Protein AF-S8DBS3-F1 (afdb_monomer_lite)

Organism: NCBI:txid192259

InterPro domains:
  IPR038951 Outer envelope pore protein 37-like [PTHR35484] (2-134)

Radius of gyration: 20.16 Å; chains: 1; bounding box: 53×39×55 Å

Foldseek 3Di:
DFPDKDDDPFWIKTWDFDDPVPDPDDRDGAKIKMWGADPVQRKIWIWIDHPNKIKIWIWHDDPFKIKIWIAMPPVRWTKMWIWGHPDPFWIWIKIATPVVRWMKIKIWGDDPDFKIKIWMATPVVRDIDIDMGGHDPDDPD

pLDDT: mean 86.7, std 14.52, range [45.06, 98.44]

Sequence (141 aa):
QPKATLQFPFGEVCLSGERDDETEEKQSIAAVSGIFTTPILNGVCSAQYSEGSLGLRYLFKDKELTFIPSMSLPSNALSFAFKRSFTPSDKLSYWYDVETERWTAVYKRKVGKDFKFKIGYDSDVRLSWASVWVSISDFRA

Secondary structure (DSSP, 8-state):
-EEEEEEETTEEEEEE----SS-TT-----EEEEEEEETGGGEEEEEEEETTEEEEEEEEE-SSEEEEEEEEETTTEEEEEEEEESSSSEEEEEEEETTT--EEEEEEEEETTTEEEEEEEETTTTEEEEEEEE-------

Structure (mmCIF, N/CA/C/O backbone):
data_AF-S8DBS3-F1
#
_entry.id   AF-S8DBS3-F1
#
loop_
_atom_site.group_PDB
_atom_site.id
_atom_site.type_symbol
_atom_site.label_atom_id
_atom_site.label_alt_id
_atom_site.label_comp_id
_atom_site.label_asym_id
_atom_site.label_entity_id
_atom_site.label_seq_id
_atom_site.pdbx_PDB_ins_code
_atom_site.Cartn_x
_atom_site.Cartn_y
_atom_site.Cartn_z
_atom_site.occupancy
_atom_site.B_iso_or_equiv
_atom_site.auth_seq_id
_atom_site.auth_comp_id
_atom_site.auth_asym_id
_atom_site.auth_atom_id
_atom_site.pdbx_PDB_model_num
ATOM 1 N N . GLN A 1 1 ? 8.349 8.717 22.591 1.00 49.94 1 GLN A N 1
ATOM 2 C CA . GLN A 1 1 ? 9.261 7.551 22.703 1.00 49.94 1 GLN A CA 1
ATOM 3 C C . GLN A 1 1 ? 8.459 6.352 23.208 1.00 49.94 1 GLN A C 1
ATOM 5 O O . GLN A 1 1 ? 7.497 6.593 23.935 1.00 49.94 1 GLN A O 1
ATOM 10 N N . PRO A 1 2 ? 8.778 5.103 22.810 1.00 61.66 2 PRO A N 1
ATOM 11 C CA . PRO A 1 2 ? 8.088 3.923 23.335 1.00 61.66 2 PRO A CA 1
ATOM 12 C C . PRO A 1 2 ? 8.291 3.838 24.854 1.00 61.66 2 PRO A C 1
ATOM 14 O O . PRO A 1 2 ? 9.414 3.980 25.334 1.00 61.66 2 PRO A O 1
ATOM 17 N N . LYS A 1 3 ? 7.195 3.664 25.601 1.00 76.12 3 LYS A N 1
ATOM 18 C CA . LYS A 1 3 ? 7.193 3.521 27.066 1.00 76.12 3 LYS A CA 1
ATOM 19 C C . LYS A 1 3 ? 7.579 2.096 27.478 1.00 76.12 3 LYS A C 1
ATOM 21 O O . LYS A 1 3 ? 8.258 1.926 28.481 1.00 76.12 3 LYS A O 1
ATOM 26 N N . ALA A 1 4 ? 7.179 1.086 26.702 1.00 86.06 4 ALA A N 1
ATOM 27 C CA . ALA A 1 4 ? 7.557 -0.309 26.922 1.00 86.06 4 ALA A CA 1
ATOM 28 C C . ALA A 1 4 ? 7.480 -1.114 25.617 1.00 86.06 4 ALA A C 1
ATOM 30 O O . ALA A 1 4 ? 6.615 -0.853 24.782 1.00 86.06 4 ALA A O 1
ATOM 31 N N . THR A 1 5 ? 8.343 -2.118 25.469 1.00 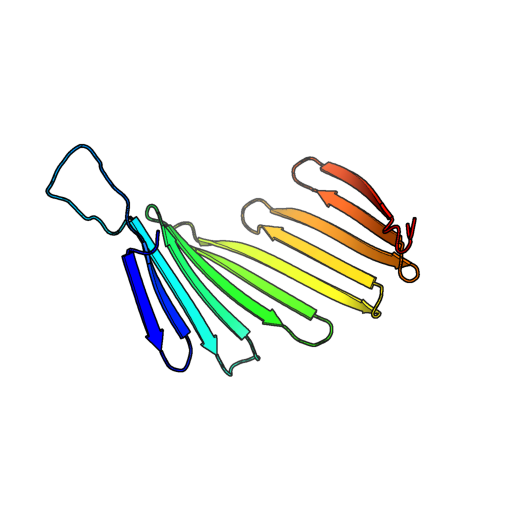87.06 5 THR A N 1
ATOM 32 C CA . THR A 1 5 ? 8.316 -3.066 24.347 1.00 87.06 5 THR A CA 1
ATOM 33 C C . THR A 1 5 ? 8.423 -4.485 24.892 1.00 87.06 5 THR A C 1
ATOM 35 O O . THR A 1 5 ? 9.345 -4.794 25.645 1.00 87.06 5 THR A O 1
ATOM 38 N N . LEU A 1 6 ? 7.479 -5.344 24.518 1.00 88.12 6 LEU A N 1
ATOM 39 C CA . LEU A 1 6 ? 7.450 -6.764 24.853 1.00 88.12 6 LEU A CA 1
ATOM 40 C C . LEU A 1 6 ? 7.735 -7.567 23.589 1.00 88.12 6 LEU A C 1
ATOM 42 O O . LEU A 1 6 ? 7.009 -7.447 22.603 1.00 88.12 6 LEU A O 1
ATOM 46 N N . GLN A 1 7 ? 8.785 -8.383 23.617 1.00 89.75 7 GLN A N 1
ATOM 47 C CA . GLN A 1 7 ? 9.152 -9.246 22.499 1.00 89.75 7 GLN A CA 1
ATOM 48 C C . GLN A 1 7 ? 8.714 -10.685 22.755 1.00 89.75 7 GLN A C 1
ATOM 50 O O . GLN A 1 7 ? 8.868 -11.223 23.850 1.00 89.75 7 GLN A O 1
ATOM 55 N N . PHE A 1 8 ? 8.187 -11.310 21.713 1.00 86.38 8 PHE A N 1
ATOM 56 C CA . PHE A 1 8 ? 7.720 -12.685 21.672 1.00 86.38 8 PHE A CA 1
ATOM 57 C C . PHE A 1 8 ? 8.430 -13.418 20.523 1.00 86.38 8 PHE A C 1
ATOM 59 O O . PHE A 1 8 ? 8.865 -12.780 19.563 1.00 86.38 8 PHE A O 1
ATOM 66 N N . PRO A 1 9 ? 8.507 -14.761 20.543 1.00 86.25 9 PRO A N 1
ATOM 67 C CA . PRO A 1 9 ? 9.172 -15.526 19.482 1.00 86.25 9 PRO A CA 1
ATOM 68 C C . PRO A 1 9 ? 8.666 -15.234 18.059 1.00 86.25 9 PRO A C 1
ATOM 70 O O . PRO A 1 9 ? 9.409 -15.394 17.094 1.00 86.25 9 PRO A O 1
ATOM 73 N N . PHE A 1 10 ? 7.411 -14.795 17.932 1.00 84.12 10 PHE A N 1
ATOM 74 C CA . PHE A 1 10 ? 6.742 -14.533 16.656 1.00 84.12 10 PHE A CA 1
ATOM 75 C C . PHE A 1 10 ? 6.244 -13.089 16.525 1.00 84.12 10 PHE A C 1
ATOM 77 O O . PHE A 1 10 ? 5.370 -12.813 15.710 1.00 84.12 10 PHE A O 1
ATOM 84 N N . GLY A 1 11 ? 6.745 -12.150 17.329 1.00 88.44 11 GLY A N 1
ATOM 85 C CA . GLY A 1 11 ? 6.266 -10.774 17.247 1.00 88.44 11 GLY A CA 1
ATOM 86 C C . GLY A 1 11 ? 6.735 -9.858 18.362 1.00 88.44 11 GLY A C 1
ATOM 87 O O . GLY A 1 11 ? 7.447 -10.263 19.271 1.00 88.44 11 GLY A O 1
ATOM 88 N N . GLU A 1 12 ? 6.294 -8.613 18.310 1.00 91.69 12 GLU A N 1
ATOM 89 C CA . GLU A 1 12 ? 6.546 -7.618 19.345 1.00 91.69 12 GLU A CA 1
ATOM 90 C C . GLU A 1 12 ? 5.304 -6.768 19.589 1.00 91.69 12 GLU A C 1
ATOM 92 O O . GLU A 1 12 ? 4.482 -6.571 18.693 1.00 91.69 12 GLU A O 1
ATOM 97 N N . VAL A 1 13 ? 5.173 -6.265 20.811 1.00 90.62 13 VAL A N 1
ATOM 98 C CA . VAL A 1 13 ? 4.142 -5.309 21.210 1.00 90.62 13 VAL A CA 1
ATOM 99 C C . VAL A 1 13 ? 4.832 -4.095 21.814 1.00 90.62 13 VAL A C 1
ATOM 101 O O . VAL A 1 13 ? 5.606 -4.221 22.759 1.00 90.62 13 VAL A O 1
ATOM 104 N N . CYS A 1 14 ? 4.537 -2.918 21.280 1.00 87.25 14 CYS A N 1
ATOM 105 C CA . CYS A 1 14 ? 5.058 -1.636 21.722 1.00 87.25 14 CYS A CA 1
ATOM 106 C C . CYS A 1 14 ? 3.934 -0.797 22.330 1.00 87.25 14 CYS A C 1
ATOM 108 O O . CYS A 1 14 ? 2.885 -0.578 21.726 1.00 87.25 14 CYS A O 1
ATOM 110 N N . LEU A 1 15 ? 4.184 -0.282 23.527 1.00 85.81 15 LEU A N 1
ATOM 111 C CA . LEU A 1 15 ? 3.337 0.681 24.211 1.00 85.81 15 LEU A CA 1
ATOM 112 C C . LEU A 1 15 ? 3.987 2.052 24.101 1.00 85.81 15 LEU A C 1
ATOM 114 O O . LEU A 1 15 ? 5.158 2.233 24.437 1.00 85.81 15 LEU A O 1
ATOM 118 N N . SER A 1 16 ? 3.216 3.038 23.672 1.0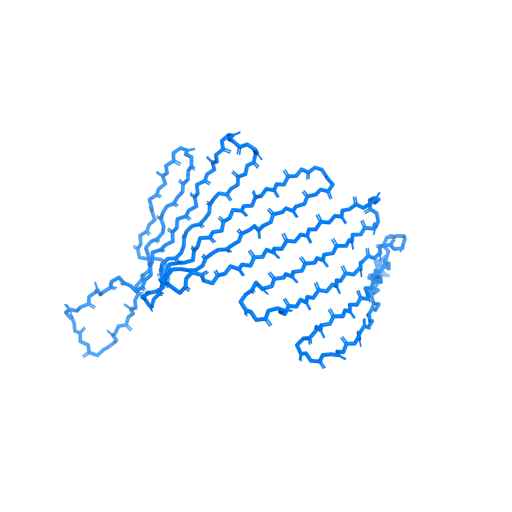0 81.06 16 SER A N 1
ATOM 119 C CA . SER A 1 16 ? 3.606 4.445 23.677 1.00 81.06 16 SER A CA 1
ATOM 120 C C . SER A 1 16 ? 2.596 5.243 24.482 1.00 81.06 16 SER A C 1
ATOM 122 O O . SER A 1 16 ? 1.410 4.920 24.519 1.00 81.06 16 SER A O 1
ATOM 124 N N . GLY A 1 17 ? 3.058 6.290 25.152 1.00 68.50 17 GLY A N 1
ATOM 125 C CA . GLY A 1 17 ? 2.148 7.198 25.829 1.00 68.50 17 GLY A CA 1
ATOM 126 C C . GLY A 1 17 ? 2.559 8.640 25.649 1.00 68.50 17 GLY A C 1
ATOM 127 O O . GLY A 1 17 ? 3.705 8.927 25.300 1.00 68.50 17 GLY A O 1
ATOM 128 N N . GLU A 1 18 ? 1.605 9.513 25.916 1.00 60.19 18 GLU A N 1
ATOM 129 C CA . GLU A 1 18 ? 1.781 10.956 25.917 1.00 60.19 18 GLU A CA 1
ATOM 130 C C . GLU A 1 18 ? 2.525 11.385 27.190 1.00 60.19 18 GLU A C 1
ATOM 132 O O . GLU A 1 18 ? 2.483 10.695 28.224 1.00 60.19 18 GLU A O 1
ATOM 137 N N . ARG A 1 19 ? 3.300 12.468 27.071 1.00 49.62 19 ARG A N 1
ATOM 138 C CA . ARG A 1 19 ? 3.759 13.269 28.207 1.00 49.62 19 ARG A CA 1
ATOM 139 C C . ARG A 1 19 ? 2.794 14.440 28.299 1.00 49.62 19 ARG A C 1
ATOM 141 O O . ARG A 1 19 ? 2.798 15.268 27.397 1.00 49.62 19 ARG A O 1
ATOM 148 N N . ASP A 1 20 ? 2.000 14.475 29.359 1.00 50.09 20 ASP A N 1
ATOM 149 C CA . ASP A 1 20 ? 1.445 15.730 29.850 1.00 50.09 20 ASP A CA 1
ATOM 150 C C . ASP A 1 20 ? 2.506 16.338 30.769 1.00 50.09 20 ASP A C 1
ATOM 152 O O . ASP A 1 20 ? 2.811 15.771 31.818 1.00 50.09 20 ASP A O 1
ATOM 156 N N . ASP A 1 21 ? 3.103 17.458 30.362 1.00 52.59 21 ASP A N 1
ATOM 157 C CA . ASP A 1 21 ? 4.090 18.184 31.175 1.00 52.59 21 ASP A CA 1
ATOM 158 C C . ASP A 1 21 ? 3.415 19.033 32.287 1.00 52.59 21 ASP A C 1
ATOM 160 O O . ASP A 1 21 ? 4.103 19.717 33.041 1.00 52.59 21 ASP A O 1
ATOM 164 N N . GLU A 1 22 ? 2.079 18.979 32.427 1.00 50.47 22 GLU A N 1
ATOM 165 C CA . GLU A 1 22 ? 1.297 19.857 33.320 1.00 50.47 22 GLU A CA 1
ATOM 166 C C . GLU A 1 22 ? 0.645 19.166 34.539 1.00 50.47 22 GLU A C 1
ATOM 168 O O . GLU A 1 22 ? 0.168 19.856 35.439 1.00 50.47 22 GLU A O 1
ATOM 173 N N . THR A 1 23 ? 0.640 17.829 34.645 1.00 46.97 23 THR A N 1
ATOM 174 C CA . THR A 1 23 ? 0.151 17.125 35.854 1.00 46.97 23 THR A CA 1
ATOM 175 C C . THR A 1 23 ? 0.967 15.869 36.171 1.00 46.97 23 THR A C 1
ATOM 177 O O . THR A 1 23 ? 1.098 14.967 35.349 1.00 46.97 23 THR A O 1
ATOM 180 N N . GLU A 1 24 ? 1.481 15.765 37.401 1.00 48.00 24 GLU A N 1
ATOM 181 C CA . GLU A 1 24 ? 2.342 14.660 37.865 1.00 48.00 24 GLU A CA 1
ATOM 182 C C . GLU A 1 24 ? 1.652 13.276 37.966 1.00 48.00 24 GLU A C 1
ATOM 184 O O . GLU A 1 24 ? 2.290 12.315 38.388 1.00 48.00 24 GLU A O 1
ATOM 189 N N . GLU A 1 25 ? 0.382 13.104 37.568 1.00 45.78 25 GLU A N 1
ATOM 190 C CA . GLU A 1 25 ? -0.398 11.924 37.996 1.00 45.78 25 GLU A CA 1
ATOM 191 C C . GLU A 1 25 ? -1.093 11.063 36.930 1.00 45.78 25 GLU A C 1
ATOM 193 O O . GLU A 1 25 ? -1.722 10.069 37.297 1.00 45.78 25 GLU A O 1
ATOM 198 N N . LYS A 1 26 ? -0.974 11.304 35.618 1.00 45.06 26 LYS A N 1
ATOM 199 C CA . LYS A 1 26 ? -1.596 10.385 34.636 1.00 45.06 26 LYS A CA 1
ATOM 200 C C . LYS A 1 26 ? -0.677 10.008 33.488 1.00 45.06 26 LYS A C 1
ATOM 202 O O . LYS A 1 26 ? -0.734 10.553 32.395 1.00 45.06 26 LYS A O 1
ATOM 207 N N . GLN A 1 27 ? 0.109 8.954 33.705 1.00 52.31 27 GLN A N 1
ATOM 208 C CA . GLN A 1 27 ? 0.702 8.193 32.607 1.00 52.31 27 GLN A CA 1
ATOM 209 C C . GLN A 1 27 ? -0.396 7.397 31.882 1.00 52.31 27 GLN A C 1
ATOM 211 O O . GLN A 1 27 ? -0.559 6.199 32.104 1.00 52.31 27 GLN A O 1
ATOM 216 N N . SER A 1 28 ? -1.161 8.046 31.007 1.00 61.94 28 SER A N 1
ATOM 217 C CA . SER A 1 28 ? -2.081 7.345 30.112 1.00 61.94 28 SER A CA 1
ATOM 218 C C . SER A 1 28 ? -1.298 6.642 28.988 1.00 61.94 28 SER A C 1
ATOM 220 O O . SER A 1 28 ? -0.229 7.086 28.533 1.00 61.94 28 SER A O 1
ATOM 222 N N . ILE A 1 29 ? -1.797 5.475 28.576 1.00 64.88 29 ILE A N 1
ATOM 223 C CA . ILE A 1 29 ? -1.345 4.783 27.365 1.00 64.88 29 ILE A CA 1
ATOM 224 C C . ILE A 1 29 ? -2.040 5.483 26.196 1.00 64.88 29 ILE A C 1
ATOM 226 O O . ILE A 1 29 ? -3.261 5.420 26.098 1.00 64.88 29 ILE A O 1
ATOM 230 N N . ALA A 1 30 ? -1.272 6.144 25.332 1.00 75.94 30 ALA A N 1
ATOM 231 C CA . ALA A 1 30 ? -1.815 6.896 24.197 1.00 75.94 30 ALA A CA 1
ATOM 232 C C . ALA A 1 30 ? -1.983 6.013 22.954 1.00 75.94 30 ALA A C 1
ATOM 234 O O . ALA A 1 30 ? -2.932 6.171 22.189 1.00 75.94 30 ALA A O 1
ATOM 235 N N . ALA A 1 31 ? -1.084 5.040 22.773 1.00 83.19 31 ALA A N 1
ATOM 236 C CA . ALA A 1 31 ? -1.157 4.105 21.662 1.00 83.19 31 ALA A CA 1
ATOM 237 C C . ALA A 1 31 ? -0.483 2.765 21.978 1.00 83.19 31 ALA A C 1
ATOM 239 O O . ALA A 1 31 ? 0.511 2.690 22.709 1.00 83.19 31 ALA A O 1
ATOM 240 N N . VAL A 1 32 ? -1.020 1.709 21.374 1.00 88.06 32 VAL A N 1
ATOM 241 C CA . VAL A 1 32 ? -0.517 0.334 21.440 1.00 88.06 32 VAL A CA 1
ATOM 242 C C . VAL A 1 32 ? -0.302 -0.148 20.016 1.00 88.06 32 VAL A C 1
ATOM 244 O O . VAL A 1 32 ? -1.223 -0.103 19.209 1.00 88.06 32 VAL A O 1
ATOM 247 N N . SER A 1 33 ? 0.883 -0.641 19.685 1.00 88.50 33 SER A N 1
ATOM 248 C CA . SER A 1 33 ? 1.134 -1.299 18.405 1.00 88.50 33 SER A CA 1
ATOM 249 C C . SER A 1 33 ? 1.672 -2.703 18.621 1.00 88.50 33 SER A C 1
ATOM 251 O O . SER A 1 33 ? 2.334 -2.991 19.612 1.00 88.50 33 SER A O 1
ATOM 253 N N . GLY A 1 34 ? 1.361 -3.603 17.701 1.00 88.88 34 GLY A N 1
ATOM 254 C CA . GLY A 1 34 ? 1.840 -4.972 17.715 1.00 88.88 34 GLY A CA 1
ATOM 255 C C . GLY A 1 34 ? 2.151 -5.436 16.305 1.00 88.88 34 GLY A C 1
ATOM 256 O O . GLY A 1 34 ? 1.431 -5.110 15.361 1.00 88.88 34 GLY A O 1
ATOM 257 N N . ILE A 1 35 ? 3.223 -6.201 16.159 1.00 90.50 35 ILE A N 1
ATOM 258 C CA . ILE A 1 35 ? 3.604 -6.864 14.916 1.00 90.50 35 ILE A CA 1
ATOM 259 C C . ILE A 1 35 ? 3.728 -8.347 15.224 1.00 90.50 35 ILE A C 1
ATOM 261 O O . ILE A 1 35 ? 4.402 -8.729 16.174 1.00 90.50 35 ILE A O 1
ATOM 265 N N . PHE A 1 36 ? 3.090 -9.184 14.417 1.00 87.00 36 PHE A N 1
ATOM 266 C CA . PHE A 1 36 ? 3.119 -10.630 14.552 1.00 87.00 36 PHE A CA 1
ATOM 267 C C . PHE A 1 36 ? 3.412 -11.283 13.201 1.00 87.00 36 PHE A C 1
ATOM 269 O O . PHE A 1 36 ? 2.769 -10.984 12.193 1.00 87.00 36 PHE A O 1
ATOM 276 N N . THR A 1 37 ? 4.382 -12.188 13.163 1.00 82.50 37 THR A N 1
ATOM 277 C CA . THR A 1 37 ? 4.746 -12.956 11.975 1.00 82.50 37 THR A CA 1
ATOM 278 C C . THR A 1 37 ? 4.016 -14.295 11.993 1.00 82.50 37 THR A C 1
ATOM 280 O O . THR A 1 37 ? 4.124 -15.080 12.932 1.00 82.50 37 THR A O 1
ATOM 283 N N . THR A 1 38 ? 3.239 -14.574 10.945 1.00 72.31 38 THR A N 1
ATOM 284 C CA . THR A 1 38 ? 2.503 -15.838 10.824 1.00 72.31 38 THR A CA 1
ATOM 285 C C . THR A 1 38 ? 3.183 -16.729 9.784 1.00 72.31 38 THR A C 1
ATOM 287 O O . THR A 1 38 ? 3.487 -16.238 8.695 1.00 72.31 38 THR A O 1
ATOM 290 N N . PRO A 1 39 ? 3.333 -18.044 10.019 1.00 72.00 39 PRO A N 1
ATOM 291 C CA . PRO A 1 39 ? 3.746 -18.971 8.962 1.00 72.00 39 PRO A CA 1
ATOM 292 C C . PRO A 1 39 ? 2.674 -19.127 7.864 1.00 72.00 39 PRO A C 1
ATOM 294 O O . PRO A 1 39 ? 2.965 -19.597 6.767 1.00 72.00 39 PRO A O 1
ATOM 297 N N . ILE A 1 40 ? 1.433 -18.705 8.129 1.00 72.88 40 ILE A N 1
ATOM 298 C CA . ILE A 1 40 ? 0.342 -18.696 7.152 1.00 72.88 40 ILE A CA 1
ATOM 299 C C . ILE A 1 40 ? 0.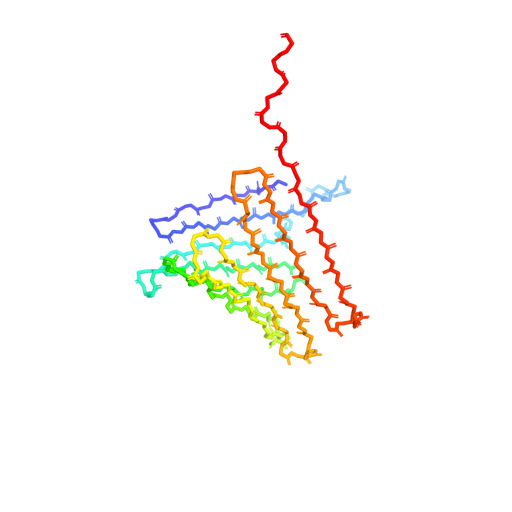647 -17.648 6.072 1.00 72.88 40 ILE A C 1
ATOM 301 O O . ILE A 1 40 ? 0.837 -16.470 6.376 1.00 72.88 40 ILE A O 1
ATOM 305 N N . LEU A 1 41 ? 0.702 -18.097 4.812 1.00 69.12 41 LEU A N 1
ATOM 306 C 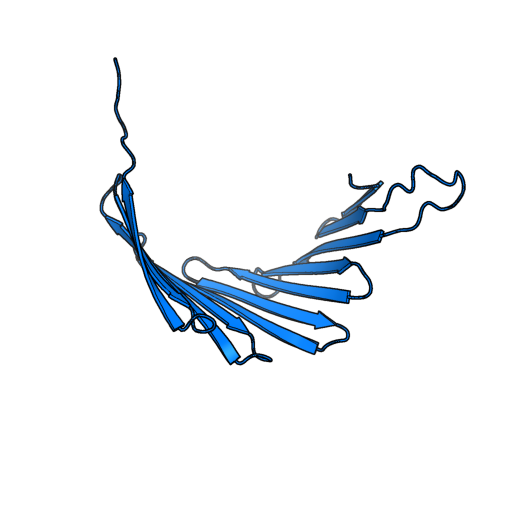CA . LEU A 1 41 ? 0.949 -17.285 3.609 1.00 69.12 41 LEU A CA 1
ATOM 307 C C . LEU A 1 41 ? 2.224 -16.407 3.670 1.00 69.12 41 LEU A C 1
ATOM 309 O O . LEU A 1 41 ? 2.313 -15.419 2.952 1.00 69.12 41 LEU A O 1
ATOM 313 N N . ASN A 1 42 ? 3.234 -16.754 4.481 1.00 78.62 42 ASN A N 1
ATOM 314 C CA . ASN A 1 42 ? 4.473 -15.965 4.641 1.00 78.62 42 ASN A CA 1
ATOM 315 C C . ASN A 1 42 ? 4.226 -14.475 4.950 1.00 78.62 42 ASN A C 1
ATOM 317 O O . ASN A 1 42 ? 4.958 -13.603 4.469 1.00 78.62 42 ASN A O 1
ATOM 321 N N . GLY A 1 43 ? 3.166 -14.173 5.700 1.00 85.00 43 GLY A N 1
ATOM 322 C CA . GLY A 1 43 ? 2.748 -12.799 5.932 1.00 85.00 43 GLY A CA 1
ATOM 323 C C . GLY A 1 43 ? 3.068 -12.253 7.317 1.00 85.00 43 GLY A C 1
ATOM 324 O O . GLY A 1 43 ? 3.274 -12.984 8.288 1.00 85.00 43 GLY A O 1
ATOM 325 N N . VAL A 1 44 ? 3.079 -10.924 7.395 1.00 91.69 44 VAL A N 1
ATOM 326 C CA . VAL A 1 44 ? 3.241 -10.169 8.641 1.00 91.69 44 VAL A CA 1
ATOM 327 C C . VAL A 1 44 ? 1.932 -9.461 8.953 1.00 91.69 44 VAL A C 1
ATOM 329 O O . VAL A 1 44 ? 1.455 -8.663 8.151 1.00 91.69 44 VAL A O 1
ATOM 332 N N . CYS A 1 45 ? 1.354 -9.744 10.112 1.00 92.69 45 CYS A N 1
ATOM 333 C CA . CYS A 1 45 ? 0.222 -9.007 10.648 1.00 92.69 45 CYS A CA 1
ATOM 334 C C . CYS A 1 45 ? 0.735 -7.864 11.527 1.00 92.69 45 CYS A C 1
ATOM 336 O O . CYS A 1 45 ? 1.679 -8.034 12.295 1.00 92.69 45 CYS A O 1
ATOM 338 N N . SER A 1 46 ? 0.111 -6.701 11.436 1.00 93.44 46 SER A N 1
ATOM 339 C CA . SER A 1 46 ? 0.357 -5.581 12.334 1.00 93.44 46 SER A CA 1
ATOM 340 C C . SER A 1 46 ? -0.962 -4.969 12.770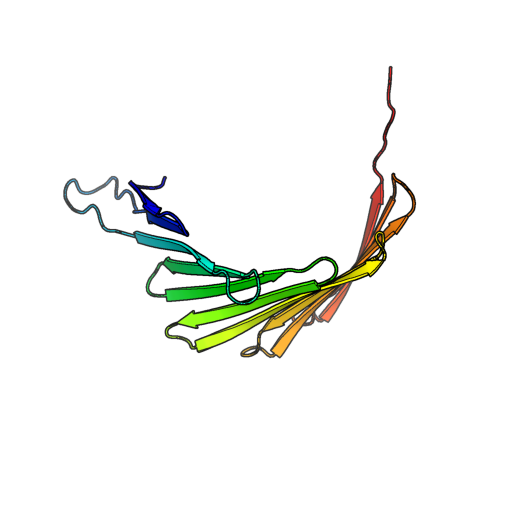 1.00 93.44 46 SER A C 1
ATOM 342 O O . SER A 1 46 ? -1.853 -4.764 11.944 1.00 93.44 46 SER A O 1
ATOM 344 N N . ALA A 1 47 ? -1.055 -4.649 14.051 1.00 94.50 47 ALA A N 1
ATOM 345 C CA . ALA A 1 47 ? -2.173 -3.957 14.662 1.00 94.50 47 ALA A CA 1
ATOM 346 C C . ALA A 1 47 ? -1.657 -2.672 15.315 1.00 94.50 47 ALA A C 1
ATOM 348 O O . ALA A 1 47 ? -0.612 -2.682 15.963 1.00 94.50 47 ALA A O 1
ATOM 349 N N . GLN A 1 48 ? -2.368 -1.566 15.151 1.00 93.56 48 GLN A N 1
ATOM 350 C CA . GLN A 1 48 ? -2.030 -0.289 15.764 1.00 93.56 48 GLN A CA 1
ATOM 351 C C . GLN A 1 48 ? -3.297 0.359 16.304 1.00 93.56 48 GLN A C 1
ATOM 353 O O . GLN A 1 48 ? -4.169 0.750 15.539 1.00 93.56 48 GLN A O 1
ATOM 358 N N . TYR A 1 49 ? -3.384 0.473 17.621 1.00 91.31 49 TYR A N 1
ATOM 359 C CA . TYR A 1 49 ? -4.412 1.220 18.318 1.00 91.31 49 TYR A CA 1
ATOM 360 C C . TYR A 1 49 ? -3.880 2.601 18.701 1.00 91.31 49 TYR A C 1
ATOM 362 O O . TYR A 1 49 ? -2.861 2.696 19.386 1.00 91.31 49 TYR A O 1
ATOM 370 N N . SER A 1 50 ? -4.557 3.656 18.263 1.00 89.00 50 SER A N 1
ATOM 371 C CA . SER A 1 50 ? -4.236 5.047 18.589 1.00 89.00 50 SER A CA 1
ATOM 372 C C . SER A 1 50 ? -5.506 5.884 18.528 1.00 89.00 50 SER A C 1
ATOM 374 O O . SER A 1 50 ? -6.317 5.693 17.620 1.00 89.00 50 SER A O 1
ATOM 376 N N . GLU A 1 51 ? -5.678 6.805 19.479 1.00 87.12 51 GLU A N 1
ATOM 377 C CA . GLU A 1 51 ? -6.766 7.803 19.461 1.00 87.12 51 GLU A CA 1
ATOM 378 C C . GLU A 1 51 ? -8.173 7.185 19.286 1.00 87.12 51 GLU A C 1
ATOM 380 O O . GLU A 1 51 ? -9.023 7.700 18.567 1.00 87.12 51 GLU A O 1
ATOM 385 N N . GLY A 1 52 ? -8.426 6.028 19.913 1.00 86.06 52 GLY A N 1
ATOM 386 C CA . GLY A 1 52 ? -9.726 5.345 19.830 1.00 86.06 52 GLY A CA 1
ATOM 387 C C . GLY A 1 52 ? -9.961 4.535 18.549 1.00 86.06 52 GLY A C 1
ATOM 388 O O . GLY A 1 52 ? -11.026 3.939 18.397 1.00 86.06 52 GLY A O 1
ATOM 389 N N . SER A 1 53 ? -8.978 4.466 17.650 1.00 91.12 53 SER A N 1
ATOM 390 C CA . SER A 1 53 ? -9.048 3.699 16.403 1.00 91.12 53 SER A CA 1
ATOM 391 C C . SER A 1 53 ? -8.047 2.543 16.395 1.00 91.12 53 SER A C 1
ATOM 393 O O . SER A 1 53 ? -6.914 2.690 16.847 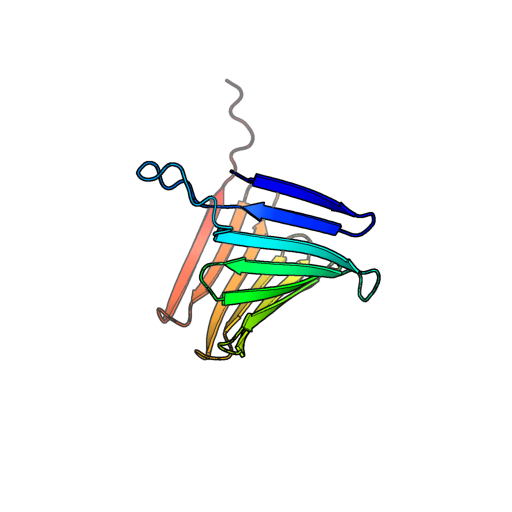1.00 91.12 53 SER A O 1
ATOM 395 N N . LEU A 1 54 ? -8.457 1.378 15.886 1.00 93.38 54 LEU A N 1
ATOM 396 C CA . LEU A 1 54 ? -7.601 0.203 15.699 1.00 93.38 54 LEU A CA 1
ATOM 397 C C . LEU A 1 54 ? -7.387 -0.051 14.205 1.00 93.38 54 LEU A C 1
ATOM 399 O O . LEU A 1 54 ? -8.292 -0.507 13.512 1.00 93.38 54 LEU A O 1
ATOM 403 N N . GLY A 1 55 ? -6.177 0.200 13.720 1.00 95.19 55 GLY A N 1
ATOM 404 C CA . GLY A 1 55 ? -5.727 -0.170 12.384 1.00 95.19 55 GLY A CA 1
ATOM 405 C C . GLY A 1 55 ? -5.162 -1.588 12.357 1.00 95.19 55 GLY A C 1
ATOM 406 O O . GLY A 1 55 ? -4.206 -1.900 13.063 1.00 95.19 55 GLY A O 1
ATOM 407 N N . LEU A 1 56 ? -5.723 -2.443 11.513 1.00 95.31 56 LEU A N 1
ATOM 408 C CA . LEU A 1 56 ? -5.243 -3.783 11.198 1.00 95.31 56 LEU A CA 1
ATOM 409 C C . LEU A 1 56 ? -4.630 -3.775 9.800 1.00 95.31 56 LEU A C 1
ATOM 411 O O . LEU A 1 56 ? -5.205 -3.233 8.858 1.00 95.31 56 LEU A O 1
ATOM 415 N N . ARG A 1 57 ? -3.471 -4.405 9.639 1.00 95.31 57 ARG A N 1
ATOM 416 C CA . ARG A 1 57 ? -2.800 -4.550 8.348 1.00 95.31 57 ARG A CA 1
ATOM 417 C C . ARG A 1 57 ? -2.152 -5.917 8.254 1.00 95.31 57 ARG A C 1
ATOM 419 O O . ARG A 1 57 ? -1.465 -6.347 9.173 1.00 95.31 57 ARG A O 1
ATOM 426 N N . TYR A 1 58 ? -2.314 -6.564 7.111 1.00 94.62 58 TYR A N 1
ATOM 427 C CA . TYR A 1 58 ? -1.581 -7.776 6.776 1.00 94.62 58 TYR A CA 1
ATOM 428 C C . TYR A 1 58 ? -0.656 -7.485 5.600 1.00 94.62 58 TYR A C 1
ATOM 430 O O . TYR A 1 58 ? -1.036 -6.776 4.680 1.00 94.62 58 TYR A O 1
ATOM 438 N N . LEU A 1 59 ? 0.570 -7.990 5.624 1.00 94.19 59 LEU A N 1
ATOM 439 C CA . LEU A 1 59 ? 1.545 -7.874 4.549 1.00 94.19 59 LEU A CA 1
ATOM 440 C C . LEU A 1 59 ? 1.829 -9.273 4.022 1.00 94.19 59 LEU A C 1
ATOM 442 O O . LEU A 1 59 ? 2.597 -10.012 4.628 1.00 94.19 59 LEU A O 1
ATOM 446 N N . PHE A 1 60 ? 1.257 -9.601 2.873 1.00 93.25 60 PHE A N 1
ATOM 447 C CA . PHE A 1 60 ? 1.670 -10.739 2.065 1.00 93.25 60 PHE A CA 1
ATOM 448 C C . PHE A 1 60 ? 2.789 -10.311 1.117 1.00 93.25 60 PHE A C 1
ATOM 450 O O . PHE A 1 60 ? 2.688 -9.268 0.458 1.00 93.25 60 PHE A O 1
ATOM 457 N N . LYS A 1 61 ? 3.846 -11.116 1.002 1.00 90.62 61 LYS A N 1
ATOM 458 C CA . LYS A 1 61 ? 4.938 -10.838 0.071 1.00 90.62 61 LYS A CA 1
ATOM 459 C C . LYS A 1 61 ? 5.563 -12.118 -0.467 1.00 90.62 61 LYS A C 1
ATOM 461 O O . LYS A 1 61 ? 6.033 -12.954 0.297 1.00 90.62 61 LYS A O 1
ATOM 466 N N . ASP A 1 62 ? 5.669 -12.192 -1.787 1.00 90.19 62 ASP A N 1
ATOM 467 C CA . ASP A 1 62 ? 6.485 -13.174 -2.493 1.00 90.19 62 ASP A CA 1
ATOM 468 C C . ASP A 1 62 ? 7.571 -12.475 -3.346 1.00 90.19 62 ASP A C 1
ATOM 470 O O . ASP A 1 62 ? 7.923 -11.311 -3.109 1.00 90.19 62 ASP A O 1
ATOM 474 N N . LYS A 1 63 ? 8.174 -13.201 -4.298 1.00 90.06 63 LYS A N 1
ATOM 475 C CA . LYS A 1 63 ? 9.247 -12.681 -5.163 1.00 90.06 63 LYS A CA 1
ATOM 476 C C . LYS A 1 63 ? 8.781 -11.552 -6.088 1.00 90.06 63 LYS A C 1
ATOM 478 O O . LYS A 1 63 ? 9.555 -10.637 -6.365 1.00 90.06 63 LYS A O 1
ATOM 483 N N . GLU A 1 64 ? 7.545 -11.607 -6.563 1.00 93.88 64 GLU A N 1
ATOM 484 C CA . GLU A 1 64 ? 7.010 -10.721 -7.599 1.00 93.88 64 GLU A CA 1
ATOM 485 C C . GLU A 1 64 ? 5.908 -9.809 -7.064 1.00 93.88 64 GLU A C 1
ATOM 487 O O . GLU A 1 64 ? 5.711 -8.707 -7.571 1.00 93.88 64 GLU A O 1
ATOM 492 N N . LEU A 1 65 ? 5.206 -10.227 -6.020 1.00 93.94 65 LEU A N 1
ATOM 493 C CA . LEU A 1 65 ? 3.969 -9.640 -5.554 1.00 93.94 65 LEU A CA 1
ATOM 494 C C . LEU A 1 65 ? 4.071 -9.237 -4.084 1.00 93.94 65 LEU A C 1
ATOM 496 O O . LEU A 1 65 ? 4.711 -9.866 -3.244 1.00 93.94 65 LEU A O 1
ATOM 500 N N . THR A 1 66 ? 3.439 -8.120 -3.762 1.00 94.94 66 THR A N 1
ATOM 501 C CA . THR A 1 66 ? 3.183 -7.692 -2.391 1.00 94.94 66 THR A CA 1
ATOM 502 C C . THR A 1 66 ? 1.731 -7.266 -2.309 1.00 94.94 66 THR A C 1
ATOM 504 O O . THR A 1 66 ? 1.308 -6.409 -3.083 1.00 94.94 66 THR A O 1
ATOM 507 N N . PHE A 1 67 ? 0.981 -7.841 -1.380 1.00 95.50 67 PHE A N 1
ATOM 508 C CA . PHE A 1 67 ? -0.416 -7.502 -1.146 1.00 95.50 67 PHE A CA 1
ATOM 509 C C . PHE A 1 67 ? -0.608 -7.109 0.313 1.00 95.50 67 PHE A C 1
ATOM 511 O O . PHE A 1 67 ? -0.102 -7.774 1.213 1.00 95.50 67 PHE A O 1
ATOM 518 N N . ILE A 1 68 ? -1.274 -5.980 0.531 1.00 96.50 68 ILE A N 1
ATOM 519 C CA . ILE A 1 68 ? -1.362 -5.328 1.832 1.00 96.50 68 ILE A CA 1
ATOM 520 C C . ILE A 1 68 ? -2.809 -4.910 2.095 1.00 96.50 68 ILE A C 1
ATOM 522 O O . ILE A 1 68 ? -3.130 -3.734 1.904 1.00 96.50 68 ILE A O 1
ATOM 526 N N . PRO A 1 69 ? -3.705 -5.829 2.485 1.00 96.31 69 PRO A N 1
ATOM 527 C CA . PRO A 1 69 ? -5.027 -5.443 2.946 1.00 96.31 69 PRO A CA 1
ATOM 528 C C . PRO A 1 69 ? -4.905 -4.751 4.308 1.00 96.31 69 PRO A C 1
ATOM 530 O O . PRO A 1 69 ? -4.067 -5.107 5.143 1.00 96.31 69 PRO A O 1
ATOM 533 N N . SER A 1 70 ? -5.714 -3.721 4.508 1.00 96.56 70 SER A N 1
ATOM 534 C CA . SER A 1 70 ? -5.799 -2.953 5.745 1.00 96.56 70 SER A CA 1
ATOM 535 C C . SER A 1 70 ? -7.263 -2.680 6.090 1.00 96.56 70 SER A C 1
ATOM 537 O O . SER A 1 70 ? -8.102 -2.528 5.203 1.00 96.56 70 SER A O 1
ATOM 539 N N . MET A 1 71 ? -7.557 -2.625 7.383 1.00 96.06 71 MET A N 1
ATOM 540 C CA . MET A 1 71 ? -8.874 -2.338 7.940 1.00 96.06 71 MET A CA 1
ATOM 541 C C . MET A 1 71 ? -8.713 -1.406 9.138 1.00 96.06 71 MET A C 1
ATOM 543 O O . MET A 1 71 ? -7.793 -1.601 9.927 1.00 96.06 71 MET A O 1
ATOM 547 N N . SER A 1 72 ? -9.622 -0.459 9.319 1.00 94.56 72 SER A N 1
ATOM 548 C CA . SER A 1 72 ? -9.704 0.352 10.536 1.00 94.56 72 SER A CA 1
ATOM 549 C C . SER A 1 72 ? -10.985 0.040 11.301 1.00 94.56 72 SER A C 1
ATOM 551 O O . SER A 1 72 ? -12.048 -0.094 10.706 1.00 94.56 72 SER A O 1
ATOM 553 N N . LEU A 1 73 ? -10.903 -0.060 12.624 1.00 94.50 73 LEU A N 1
ATOM 554 C CA . LEU A 1 73 ? -12.036 -0.237 13.534 1.00 94.50 73 LEU A CA 1
ATOM 555 C C . LEU A 1 73 ? -12.146 0.983 14.468 1.00 94.50 73 LEU A C 1
ATOM 557 O O . LEU A 1 73 ? -11.113 1.549 14.831 1.00 94.50 73 LEU A O 1
ATOM 561 N N . PRO A 1 74 ? -13.363 1.392 14.874 1.00 93.56 74 PRO A N 1
ATOM 562 C CA . PRO A 1 74 ? -14.656 0.765 14.574 1.00 93.56 74 PRO A CA 1
ATOM 563 C C . PRO A 1 74 ? -15.266 1.166 13.220 1.00 93.56 74 PRO A C 1
ATOM 565 O O . PRO A 1 74 ? -16.330 0.659 12.880 1.00 93.56 74 PRO A O 1
ATOM 568 N N . SER A 1 75 ? -14.629 2.055 12.447 1.00 92.69 75 SER A N 1
ATOM 569 C CA . SER A 1 75 ? -15.193 2.561 11.182 1.00 92.69 75 SER A CA 1
ATOM 570 C C . SER A 1 75 ? -15.437 1.477 10.126 1.00 92.69 75 SER A C 1
ATOM 572 O O . SER A 1 75 ? -16.256 1.670 9.237 1.00 92.69 75 SER A O 1
ATOM 574 N N . ASN A 1 76 ? -14.755 0.334 10.227 1.00 93.31 76 ASN A N 1
ATOM 575 C CA . ASN A 1 76 ? -14.707 -0.725 9.217 1.00 93.31 76 ASN A CA 1
ATOM 576 C C . ASN A 1 76 ? -14.174 -0.242 7.856 1.00 93.31 76 ASN A C 1
ATOM 578 O O . ASN A 1 76 ? -14.426 -0.883 6.836 1.00 93.31 76 ASN A O 1
ATOM 582 N N . ALA A 1 77 ? -13.409 0.856 7.838 1.00 94.69 77 ALA A N 1
ATOM 583 C CA . ALA A 1 77 ? -12.797 1.382 6.623 1.00 94.69 77 ALA A CA 1
ATOM 584 C C . ALA A 1 77 ? -11.794 0.365 6.066 1.00 94.69 77 ALA A C 1
ATOM 586 O O . ALA A 1 77 ? -10.869 -0.054 6.768 1.00 94.69 77 ALA A O 1
ATOM 587 N N . LEU A 1 78 ? -11.981 -0.044 4.813 1.00 96.50 78 LEU A N 1
ATOM 588 C CA . LEU A 1 78 ? -11.173 -1.059 4.141 1.00 96.50 78 LEU A CA 1
ATOM 589 C C . LEU A 1 78 ? -10.303 -0.423 3.062 1.00 96.50 78 LEU A C 1
ATOM 591 O O . LEU A 1 78 ? -10.770 0.376 2.258 1.00 96.50 78 LEU A O 1
ATOM 595 N N . SER A 1 79 ? -9.045 -0.842 2.980 1.00 97.19 79 SER A N 1
ATOM 596 C CA . SER A 1 79 ? -8.166 -0.493 1.864 1.00 97.19 79 SER A CA 1
ATOM 597 C C . SER A 1 79 ? -7.222 -1.640 1.535 1.00 97.19 79 SER A C 1
ATOM 599 O O . SER A 1 79 ? -7.001 -2.553 2.333 1.00 97.19 79 SER A O 1
ATOM 601 N N . PHE A 1 80 ? -6.632 -1.613 0.346 1.00 97.31 80 PHE A N 1
ATOM 602 C CA . PHE A 1 80 ? -5.553 -2.525 0.008 1.00 97.31 80 PHE A CA 1
ATOM 603 C C . PHE A 1 80 ? -4.488 -1.845 -0.840 1.00 97.31 80 PHE A C 1
ATOM 605 O O . PHE A 1 80 ? -4.775 -1.080 -1.758 1.00 97.31 80 PHE A O 1
ATOM 612 N N . ALA A 1 81 ? -3.228 -2.167 -0.558 1.00 97.69 81 ALA A N 1
ATOM 613 C CA . ALA A 1 81 ? -2.127 -1.872 -1.460 1.00 97.69 81 ALA A CA 1
ATOM 614 C C . ALA A 1 81 ? -1.676 -3.146 -2.171 1.00 97.69 81 ALA A C 1
ATOM 616 O O . ALA A 1 81 ? -1.525 -4.208 -1.572 1.00 97.69 81 ALA A O 1
ATOM 617 N N . PHE A 1 82 ? -1.388 -3.021 -3.453 1.00 96.00 82 PHE A N 1
ATOM 618 C CA . PHE A 1 82 ? -0.910 -4.087 -4.309 1.00 96.00 82 PHE A CA 1
ATOM 619 C C . PHE A 1 82 ? 0.354 -3.625 -5.025 1.00 96.00 82 PHE A C 1
ATOM 621 O O . PHE A 1 82 ? 0.411 -2.526 -5.567 1.00 96.00 82 PHE A O 1
ATOM 628 N N . LYS A 1 83 ? 1.403 -4.441 -5.040 1.00 96.94 83 LYS A N 1
ATOM 629 C CA . LYS A 1 83 ? 2.619 -4.172 -5.812 1.00 96.94 83 LYS A CA 1
ATOM 630 C C . LYS A 1 83 ? 2.975 -5.413 -6.603 1.00 96.94 83 LYS A C 1
ATOM 632 O O . LYS A 1 83 ? 3.097 -6.480 -6.016 1.00 96.94 83 LYS A O 1
ATOM 637 N N . ARG A 1 84 ? 3.210 -5.260 -7.904 1.00 97.06 84 ARG A N 1
ATOM 638 C CA . ARG A 1 84 ? 3.639 -6.340 -8.795 1.00 97.06 84 ARG A CA 1
ATOM 639 C C . ARG A 1 84 ? 4.884 -5.933 -9.556 1.00 97.06 84 ARG A C 1
ATOM 641 O O . ARG A 1 84 ? 4.907 -4.901 -10.221 1.00 97.06 84 ARG A O 1
ATOM 648 N N . SER A 1 85 ? 5.916 -6.748 -9.453 1.00 96.38 85 SER A N 1
ATOM 649 C CA . SER A 1 85 ? 7.097 -6.696 -10.292 1.00 96.38 85 SER A CA 1
ATOM 650 C C . SER A 1 85 ? 6.903 -7.636 -11.473 1.00 96.38 85 SER A C 1
ATOM 652 O O . SER A 1 85 ? 6.743 -8.832 -11.283 1.00 96.38 85 SER A O 1
ATOM 654 N N . PHE A 1 86 ? 6.887 -7.085 -12.685 1.00 94.00 86 PHE A N 1
ATOM 655 C CA . PHE A 1 86 ? 6.785 -7.879 -13.919 1.00 94.00 86 PHE A CA 1
ATOM 656 C C . PHE A 1 86 ? 8.159 -8.335 -14.407 1.00 94.00 86 PHE A C 1
ATOM 658 O O . PHE A 1 86 ? 8.298 -9.382 -15.023 1.00 94.00 86 PHE A O 1
ATOM 665 N N . THR A 1 87 ? 9.176 -7.525 -14.121 1.00 93.94 87 THR A N 1
ATOM 666 C CA . THR A 1 87 ? 10.585 -7.796 -14.394 1.00 93.94 87 THR A CA 1
ATOM 667 C C . THR A 1 87 ? 11.413 -7.237 -13.229 1.00 93.94 87 THR A C 1
ATOM 669 O O . THR A 1 87 ? 10.889 -6.466 -12.415 1.00 93.94 87 THR A O 1
ATOM 672 N N . PRO A 1 88 ? 12.722 -7.532 -13.138 1.00 91.88 88 PRO A N 1
ATOM 673 C CA . PRO A 1 88 ? 13.600 -6.898 -12.146 1.00 91.88 88 PRO A CA 1
ATOM 674 C C . PRO A 1 88 ? 13.637 -5.359 -12.230 1.00 91.88 88 PRO A C 1
ATOM 676 O O . PRO A 1 88 ? 13.955 -4.677 -11.247 1.00 91.88 88 PRO A O 1
ATOM 679 N N . SER A 1 89 ? 13.296 -4.808 -13.396 1.00 94.25 89 SER A N 1
ATOM 680 C CA . SER A 1 89 ? 13.284 -3.371 -13.669 1.00 94.25 89 SER A CA 1
ATOM 681 C C . SER A 1 89 ? 11.901 -2.743 -13.526 1.00 94.25 89 SER A C 1
ATOM 683 O O . SER A 1 89 ? 11.820 -1.547 -13.241 1.00 94.25 89 SER A O 1
ATOM 685 N N . ASP A 1 90 ? 10.835 -3.530 -13.674 1.00 95.94 90 ASP A N 1
ATOM 686 C CA . ASP A 1 90 ? 9.454 -3.064 -13.761 1.00 95.94 90 ASP A CA 1
ATOM 687 C C . ASP A 1 90 ? 8.666 -3.358 -12.497 1.00 95.94 90 ASP A C 1
ATOM 689 O O . ASP A 1 90 ? 8.611 -4.495 -12.029 1.00 95.94 90 ASP A O 1
ATOM 693 N N . LYS A 1 91 ? 8.006 -2.333 -11.959 1.00 97.06 91 LYS A N 1
ATOM 694 C CA . LYS A 1 91 ? 7.103 -2.467 -10.820 1.00 97.06 91 LYS A CA 1
ATOM 695 C C . LYS A 1 91 ? 5.880 -1.578 -10.985 1.00 97.06 91 LYS A C 1
ATOM 697 O O . LYS A 1 91 ? 6.017 -0.367 -11.121 1.00 97.06 91 LYS A O 1
ATOM 702 N N . LEU A 1 92 ? 4.703 -2.173 -10.862 1.00 97.88 92 LEU A N 1
ATOM 703 C CA . LEU A 1 92 ? 3.440 -1.482 -10.641 1.00 97.88 92 LEU A CA 1
ATOM 704 C C . LEU A 1 92 ? 3.130 -1.476 -9.145 1.00 97.88 92 LEU A C 1
ATOM 706 O O . LEU A 1 92 ? 3.337 -2.472 -8.456 1.00 97.88 92 LEU A O 1
ATOM 710 N N . SER A 1 93 ? 2.675 -0.342 -8.635 1.00 97.81 93 SER A N 1
ATOM 711 C CA . SER A 1 93 ? 2.082 -0.193 -7.309 1.00 97.81 93 SER A CA 1
ATOM 712 C C . SER A 1 93 ? 0.685 0.379 -7.486 1.00 97.81 93 SER A C 1
ATOM 714 O O . SER A 1 93 ? 0.507 1.309 -8.261 1.00 97.81 93 SER A O 1
ATOM 716 N N . TYR A 1 94 ? -0.280 -0.185 -6.787 1.00 98.19 94 TYR A N 1
ATOM 717 C CA . TYR A 1 94 ? -1.670 0.218 -6.781 1.00 98.19 94 TYR A CA 1
ATOM 718 C C . TYR A 1 94 ? -2.119 0.321 -5.328 1.00 98.19 94 TYR A C 1
ATOM 720 O O . TYR A 1 94 ? -1.700 -0.484 -4.494 1.00 98.19 94 TYR A O 1
ATOM 728 N N . TRP A 1 95 ? -2.931 1.309 -5.010 1.00 98.25 95 TRP A N 1
ATOM 729 C CA . TRP A 1 95 ? -3.589 1.424 -3.718 1.00 98.25 95 TRP A CA 1
ATOM 730 C C . TRP A 1 95 ? -5.045 1.780 -3.963 1.00 98.25 95 TRP A C 1
ATOM 732 O O . TRP A 1 95 ? -5.316 2.590 -4.844 1.00 98.25 95 TRP A O 1
ATOM 742 N N . TYR A 1 96 ? -5.943 1.153 -3.215 1.00 98.06 96 TYR A N 1
ATOM 743 C CA . TYR A 1 96 ? -7.383 1.338 -3.314 1.00 98.06 96 TYR A CA 1
ATOM 744 C C . TYR A 1 96 ? -7.977 1.463 -1.922 1.00 98.06 96 TYR A C 1
ATOM 746 O O . TYR A 1 96 ? -7.674 0.653 -1.041 1.00 98.06 96 TYR A O 1
ATOM 754 N N . ASP A 1 97 ? -8.835 2.451 -1.757 1.00 96.44 97 ASP A N 1
ATOM 755 C CA . ASP A 1 97 ? -9.668 2.670 -0.591 1.00 96.44 97 ASP A CA 1
ATOM 756 C C . ASP A 1 97 ? -11.110 2.317 -0.957 1.00 96.44 97 ASP A C 1
ATOM 758 O O . ASP A 1 97 ? -11.677 2.853 -1.908 1.00 96.44 97 ASP A O 1
ATOM 762 N N . VAL A 1 98 ? -11.678 1.349 -0.243 1.00 95.56 98 VAL A N 1
ATOM 763 C CA . VAL A 1 98 ? -12.991 0.777 -0.564 1.00 95.56 98 VAL A CA 1
ATOM 764 C C . VAL A 1 98 ? -14.119 1.726 -0.189 1.00 95.56 98 VAL A C 1
ATOM 766 O O . VAL A 1 98 ? -15.143 1.730 -0.861 1.00 95.56 98 VAL A O 1
ATOM 769 N N . GLU A 1 99 ? -13.940 2.519 0.863 1.00 92.62 99 GLU A N 1
ATOM 770 C CA . GLU A 1 99 ? -14.973 3.415 1.381 1.00 92.62 99 GLU A CA 1
ATOM 771 C C . GLU A 1 99 ? -15.140 4.647 0.492 1.00 92.62 99 GLU A C 1
ATOM 773 O O . GLU A 1 99 ? -16.253 5.055 0.176 1.00 92.62 99 GLU A O 1
ATOM 778 N N . THR A 1 100 ? -14.023 5.226 0.060 1.00 93.62 100 THR A N 1
ATOM 779 C CA . THR A 1 100 ? -14.014 6.452 -0.747 1.00 93.62 100 THR A CA 1
ATOM 780 C C . THR A 1 100 ? -13.939 6.199 -2.251 1.00 93.62 100 THR A C 1
ATOM 782 O O . THR A 1 100 ? -13.981 7.152 -3.027 1.00 93.62 100 THR A O 1
ATOM 785 N N . GLU A 1 101 ? -13.772 4.938 -2.664 1.00 95.69 101 GLU A N 1
ATOM 786 C CA . GLU A 1 101 ? -13.495 4.516 -4.048 1.00 95.69 101 GLU A CA 1
ATOM 787 C C . GLU A 1 101 ? -12.242 5.181 -4.654 1.00 95.69 101 GLU A C 1
ATOM 789 O O . GLU A 1 101 ? -12.032 5.204 -5.874 1.00 95.69 101 GLU A O 1
ATOM 794 N N . ARG A 1 102 ? -11.374 5.739 -3.800 1.00 96.75 102 ARG A N 1
ATOM 795 C CA . ARG A 1 102 ? -10.143 6.409 -4.213 1.00 96.75 102 ARG A CA 1
ATOM 796 C C . ARG A 1 102 ? -9.069 5.388 -4.518 1.00 96.75 102 ARG A C 1
ATOM 798 O O . ARG A 1 102 ? -8.911 4.383 -3.828 1.00 96.75 102 ARG A O 1
ATOM 805 N N . TRP A 1 103 ? -8.266 5.682 -5.527 1.00 97.81 103 TRP A N 1
ATOM 806 C CA . TRP A 1 103 ? -7.167 4.831 -5.914 1.00 97.81 103 TRP A CA 1
ATOM 807 C C . TRP A 1 103 ? -6.001 5.598 -6.506 1.00 97.81 103 TRP A C 1
ATOM 809 O O . TRP A 1 103 ? -6.137 6.651 -7.129 1.00 97.81 103 TRP A O 1
ATOM 819 N N . THR A 1 104 ? -4.821 5.015 -6.343 1.00 98.19 104 THR A N 1
ATOM 820 C CA . THR A 1 104 ? -3.602 5.497 -6.981 1.00 98.19 104 THR A CA 1
ATOM 821 C C . THR A 1 104 ? -2.918 4.350 -7.700 1.00 98.19 104 THR A C 1
ATOM 823 O O . THR A 1 104 ? -2.903 3.213 -7.225 1.00 98.19 104 THR A O 1
ATOM 826 N N . ALA A 1 105 ? -2.341 4.636 -8.862 1.00 98.31 105 ALA A N 1
ATOM 827 C CA . ALA A 1 105 ? -1.522 3.690 -9.604 1.00 98.31 105 ALA A CA 1
ATOM 828 C C . ALA A 1 105 ? -0.187 4.345 -9.932 1.00 98.31 105 ALA A C 1
ATOM 830 O O . ALA A 1 105 ? -0.147 5.461 -10.434 1.00 98.31 105 ALA A O 1
ATOM 831 N N . VAL A 1 106 ? 0.916 3.652 -9.666 1.00 98.25 106 VAL A N 1
ATOM 832 C CA . VAL A 1 106 ? 2.271 4.118 -9.952 1.00 98.25 106 VAL A CA 1
ATOM 833 C C . VAL A 1 106 ? 3.043 3.004 -10.628 1.00 98.25 106 VAL A C 1
ATOM 835 O O . VAL A 1 106 ? 3.340 1.970 -10.026 1.00 98.25 106 VAL A O 1
ATOM 838 N N . TYR A 1 107 ? 3.428 3.236 -11.873 1.00 98.06 107 TYR A N 1
ATOM 839 C CA . TYR A 1 107 ? 4.378 2.399 -12.577 1.00 98.06 107 TYR A CA 1
ATOM 840 C C . TYR A 1 107 ? 5.784 2.972 -12.435 1.00 98.06 107 TYR A C 1
ATOM 842 O O . TYR A 1 107 ? 6.015 4.177 -12.515 1.00 98.06 107 TYR A O 1
ATOM 850 N N . LYS A 1 108 ? 6.748 2.087 -12.221 1.00 96.88 108 LYS A N 1
ATOM 851 C CA . LYS A 1 108 ? 8.160 2.402 -12.077 1.00 96.88 108 LYS A CA 1
ATOM 852 C C . LYS A 1 108 ? 8.966 1.470 -12.966 1.00 96.88 108 LYS A C 1
ATOM 854 O O . LYS A 1 108 ? 8.871 0.254 -12.815 1.00 96.88 108 LYS A O 1
ATOM 859 N N . ARG A 1 109 ? 9.853 2.049 -13.771 1.00 96.31 109 ARG A N 1
ATOM 860 C CA . ARG A 1 109 ? 10.852 1.330 -14.563 1.00 96.31 109 ARG A CA 1
ATOM 861 C C . ARG A 1 109 ? 12.253 1.812 -14.210 1.00 96.31 109 ARG A C 1
ATOM 863 O O . ARG A 1 109 ? 12.517 3.012 -14.188 1.00 96.31 109 ARG A O 1
ATOM 870 N N . LYS A 1 110 ? 13.157 0.882 -13.918 1.00 94.50 110 LYS A N 1
ATOM 871 C CA . LYS A 1 110 ? 14.602 1.143 -13.901 1.00 94.50 110 LYS A CA 1
ATOM 872 C C . LYS A 1 110 ? 15.151 0.979 -15.319 1.00 94.50 110 LYS A C 1
ATOM 874 O O . LYS A 1 110 ? 14.826 -0.002 -15.981 1.00 94.50 110 LYS A O 1
ATOM 879 N N . VAL A 1 111 ? 15.970 1.919 -15.770 1.00 90.81 111 VAL A N 1
ATOM 880 C CA . VAL A 1 111 ? 16.655 1.872 -17.066 1.00 90.81 111 VAL A CA 1
ATOM 881 C C . VAL A 1 111 ? 18.153 1.910 -16.782 1.00 90.81 111 VAL A C 1
ATOM 883 O O . VAL A 1 111 ? 18.676 2.909 -16.296 1.00 90.81 111 VAL A O 1
ATOM 886 N N . GLY A 1 112 ? 18.837 0.789 -17.012 1.00 86.62 112 GLY A N 1
ATOM 887 C CA . GLY A 1 112 ? 20.228 0.631 -16.582 1.00 86.62 112 GLY A CA 1
ATOM 888 C C . GLY A 1 112 ? 20.390 0.742 -15.059 1.00 86.62 112 GLY A C 1
ATOM 889 O O . GLY A 1 112 ? 19.492 0.373 -14.294 1.00 86.62 112 GLY A O 1
ATOM 890 N N . LYS A 1 113 ? 21.555 1.227 -14.617 1.00 84.06 113 LYS A N 1
ATOM 891 C CA . LYS A 1 113 ? 21.870 1.427 -13.192 1.00 84.06 113 LYS A CA 1
ATOM 892 C C . LYS A 1 113 ? 21.441 2.806 -12.685 1.00 84.06 113 LYS A C 1
ATOM 894 O O . LYS A 1 113 ? 20.999 2.914 -11.544 1.00 84.06 113 LYS A O 1
ATOM 899 N N . ASP A 1 114 ? 21.498 3.809 -13.554 1.00 88.69 114 ASP A N 1
ATOM 900 C CA . ASP A 1 114 ? 21.479 5.215 -13.145 1.00 88.69 114 ASP A CA 1
ATOM 901 C C . ASP A 1 114 ? 20.125 5.902 -13.341 1.00 88.69 114 ASP A C 1
ATOM 903 O O . ASP A 1 114 ? 19.877 6.948 -12.746 1.00 88.69 114 ASP A O 1
ATOM 907 N N . PHE A 1 115 ? 19.210 5.310 -14.117 1.00 91.12 115 PHE A N 1
ATOM 908 C CA . PHE A 1 115 ? 17.927 5.938 -14.423 1.00 91.12 115 PHE A CA 1
ATOM 909 C C . PHE A 1 115 ? 16.747 5.178 -13.830 1.00 91.12 115 PHE A C 1
ATOM 911 O O . PHE A 1 115 ? 16.635 3.949 -13.889 1.00 91.12 115 PHE A O 1
ATOM 918 N N . LYS A 1 116 ? 15.792 5.934 -13.291 1.00 94.31 116 LYS A N 1
ATOM 919 C CA . LYS A 1 116 ? 14.486 5.413 -12.891 1.00 94.31 116 LYS A CA 1
ATOM 920 C C . LYS A 1 116 ? 13.388 6.359 -13.340 1.00 94.31 116 LYS A C 1
ATOM 922 O O . LYS A 1 116 ? 13.298 7.484 -12.863 1.00 94.31 116 LYS A O 1
ATOM 927 N N . PHE A 1 117 ? 12.507 5.846 -14.180 1.00 95.88 117 PHE A N 1
ATOM 928 C CA . PHE A 1 117 ? 11.280 6.511 -14.578 1.00 95.88 117 PHE A CA 1
ATOM 929 C C . PHE A 1 117 ? 10.128 6.070 -13.674 1.00 95.88 117 PHE A C 1
ATOM 931 O O . PHE A 1 117 ? 10.028 4.895 -13.296 1.00 95.88 117 PHE A O 1
ATOM 938 N N . LYS A 1 118 ? 9.255 7.010 -13.327 1.00 97.56 118 LYS A N 1
ATOM 939 C CA . LYS A 1 118 ? 7.976 6.742 -12.677 1.00 97.56 118 LYS A CA 1
ATOM 940 C C . LYS A 1 118 ? 6.880 7.532 -13.374 1.00 97.56 118 LYS A C 1
ATOM 942 O O . LYS A 1 118 ? 7.065 8.715 -13.632 1.00 97.56 118 LYS A O 1
ATOM 947 N N . ILE A 1 119 ? 5.742 6.894 -13.580 1.00 98.12 119 ILE A N 1
ATOM 948 C CA . ILE A 1 119 ? 4.494 7.540 -13.976 1.00 98.12 119 ILE A CA 1
ATOM 949 C C . ILE A 1 119 ? 3.422 7.120 -12.984 1.00 98.12 119 ILE A C 1
ATOM 951 O O . ILE A 1 119 ? 3.400 5.964 -12.554 1.00 98.12 119 ILE A O 1
ATOM 955 N N . GLY A 1 120 ? 2.569 8.051 -12.591 1.00 98.25 120 GLY A N 1
ATOM 956 C CA . GLY A 1 120 ? 1.491 7.772 -11.666 1.00 98.25 120 GLY A CA 1
ATOM 957 C C . GLY A 1 120 ? 0.223 8.538 -11.987 1.00 98.25 120 GLY A C 1
ATOM 958 O O . GLY A 1 120 ? 0.254 9.541 -12.693 1.00 98.25 120 GLY A O 1
ATOM 959 N N . TYR A 1 121 ? -0.876 8.033 -11.448 1.00 98.44 121 TYR A N 1
ATOM 960 C CA . TYR A 1 121 ? -2.188 8.657 -11.452 1.00 98.44 121 TYR A CA 1
ATOM 961 C C . TYR A 1 121 ? -2.778 8.583 -10.047 1.00 98.44 121 TYR A C 1
ATOM 963 O O . TYR A 1 121 ? -2.639 7.558 -9.371 1.00 98.44 121 TYR A O 1
ATOM 971 N N . ASP A 1 122 ? -3.429 9.663 -9.635 1.00 97.81 122 ASP A N 1
ATOM 972 C CA . ASP A 1 122 ? -4.155 9.775 -8.376 1.00 97.81 122 ASP A CA 1
ATOM 973 C C . ASP A 1 122 ? -5.611 10.152 -8.669 1.00 97.81 122 ASP A C 1
ATOM 975 O O . ASP A 1 122 ? -5.873 11.186 -9.292 1.00 97.81 122 ASP A O 1
ATOM 979 N N . SER A 1 123 ? -6.556 9.296 -8.271 1.00 97.75 123 SER A N 1
ATOM 980 C CA . SER A 1 123 ? -7.975 9.493 -8.561 1.00 97.75 123 SER A CA 1
ATOM 981 C C . SER A 1 123 ? -8.630 10.568 -7.699 1.00 97.75 123 SER A C 1
ATOM 983 O O . SER A 1 123 ? -9.665 11.088 -8.113 1.00 97.75 123 SER A O 1
ATOM 985 N N . ASP A 1 124 ? -8.073 10.888 -6.528 1.00 95.75 124 ASP A N 1
ATOM 986 C CA . ASP A 1 124 ? -8.650 11.879 -5.615 1.00 95.75 124 ASP A CA 1
ATOM 987 C C . ASP A 1 124 ? -8.510 13.282 -6.211 1.00 95.75 124 ASP A C 1
ATOM 989 O O . ASP A 1 124 ? -9.476 14.029 -6.343 1.00 95.75 124 ASP A O 1
ATOM 993 N N . VAL A 1 125 ? -7.309 13.593 -6.704 1.00 96.75 125 VAL A N 1
ATOM 994 C CA . VAL A 1 125 ? -7.020 14.862 -7.392 1.00 96.75 125 VAL A CA 1
ATOM 995 C C . VAL A 1 125 ? -7.206 14.791 -8.910 1.00 96.75 125 VAL A C 1
ATOM 997 O O . VAL A 1 125 ? -7.146 15.819 -9.579 1.00 96.75 125 VAL A O 1
ATOM 1000 N N . ARG A 1 126 ? -7.443 13.595 -9.466 1.00 96.69 126 ARG A N 1
ATOM 1001 C CA . ARG A 1 126 ? -7.607 13.317 -10.909 1.00 96.69 126 ARG A CA 1
ATOM 1002 C C . ARG A 1 126 ? -6.426 13.782 -11.762 1.00 96.69 126 ARG A C 1
ATOM 1004 O O . ARG A 1 126 ? -6.602 14.278 -12.875 1.00 96.69 126 ARG A O 1
ATOM 1011 N N . LEU A 1 127 ? -5.209 13.617 -11.248 1.00 98.00 127 LEU A N 1
ATOM 1012 C CA . LEU A 1 127 ? -3.990 14.078 -11.910 1.00 98.00 127 LEU A CA 1
ATOM 1013 C C . LEU A 1 127 ? -3.045 12.924 -12.218 1.00 98.00 127 LEU A C 1
ATOM 1015 O O . LEU A 1 127 ? -2.817 12.030 -11.403 1.00 98.00 127 LEU A O 1
ATOM 1019 N N . SER A 1 128 ? -2.455 12.997 -13.409 1.00 97.94 128 SER A N 1
ATOM 1020 C CA . SER A 1 128 ? -1.310 12.176 -13.791 1.00 97.94 128 SER A CA 1
ATOM 1021 C C . SER A 1 128 ? -0.017 12.946 -13.555 1.00 97.94 128 SER A C 1
ATOM 1023 O O . SER A 1 128 ? 0.043 14.156 -13.768 1.00 97.94 128 SER A O 1
ATOM 1025 N N . TRP A 1 129 ? 1.041 12.239 -13.180 1.00 97.94 129 TRP A N 1
ATOM 1026 C CA . TRP A 1 129 ? 2.376 12.803 -13.032 1.00 97.94 129 TRP A CA 1
ATOM 1027 C C . TRP A 1 129 ? 3.433 11.845 -13.570 1.00 97.94 129 TRP A C 1
ATOM 1029 O O . TRP A 1 129 ? 3.249 10.628 -13.599 1.00 97.94 129 TRP A O 1
ATOM 1039 N N . ALA A 1 130 ? 4.577 12.395 -13.964 1.00 97.81 130 ALA A N 1
ATOM 1040 C CA . ALA A 1 130 ? 5.752 11.624 -14.336 1.00 97.81 130 ALA A CA 1
ATOM 1041 C C . ALA A 1 130 ? 7.001 12.227 -13.687 1.00 97.81 130 ALA A C 1
ATOM 1043 O O . ALA A 1 130 ? 7.106 13.439 -13.524 1.00 97.81 130 ALA A O 1
ATOM 1044 N N . SER A 1 131 ? 7.950 11.379 -13.298 1.00 96.19 131 SER A N 1
ATOM 1045 C CA . SER A 1 131 ? 9.256 11.813 -12.797 1.00 96.19 131 SER A CA 1
ATOM 1046 C C . SER A 1 131 ? 10.367 10.909 -13.310 1.00 96.19 131 SER A C 1
ATOM 1048 O O . SER A 1 131 ? 10.196 9.695 -13.461 1.00 96.19 131 SER A O 1
ATOM 1050 N N . VAL A 1 132 ? 11.529 11.510 -13.536 1.00 95.69 132 VAL A N 1
ATOM 1051 C CA . VAL A 1 132 ? 12.774 10.812 -13.848 1.00 95.69 132 VAL A CA 1
ATOM 1052 C C . VAL A 1 132 ? 13.747 11.078 -12.712 1.00 95.69 132 VAL A C 1
ATOM 1054 O O . VAL A 1 132 ? 13.918 12.212 -12.278 1.00 95.69 132 VAL A O 1
ATOM 1057 N N . TRP A 1 133 ? 14.376 10.016 -12.230 1.00 91.19 133 TRP A N 1
ATOM 1058 C CA . TRP A 1 133 ? 15.450 10.074 -11.253 1.00 91.19 133 TRP A CA 1
ATOM 1059 C C . TRP A 1 133 ? 16.741 9.667 -11.944 1.00 91.19 133 TRP A C 1
ATOM 1061 O O . TRP A 1 133 ? 16.772 8.617 -12.591 1.00 91.19 133 TRP A O 1
ATOM 1071 N N . VAL A 1 134 ? 17.775 10.485 -11.771 1.00 92.00 134 VAL A N 1
ATOM 1072 C CA . VAL A 1 134 ? 19.128 10.235 -12.269 1.00 92.00 134 VAL A CA 1
ATOM 1073 C C . VAL A 1 134 ? 20.048 10.095 -11.065 1.00 92.00 134 VAL A C 1
ATOM 1075 O O . VAL A 1 134 ? 20.111 10.986 -10.220 1.00 92.00 134 VAL A O 1
ATOM 1078 N N . SER A 1 135 ? 20.725 8.961 -10.957 1.00 84.00 135 SER A N 1
ATOM 1079 C CA . SER A 1 135 ? 21.783 8.736 -9.979 1.00 84.00 135 SER A CA 1
ATOM 1080 C C . SER A 1 135 ? 23.120 8.976 -10.665 1.00 84.00 135 SER A C 1
ATOM 1082 O O . SER A 1 135 ? 23.458 8.280 -11.613 1.00 84.00 135 SER A O 1
ATOM 1084 N N . ILE A 1 136 ? 23.867 9.983 -10.216 1.00 76.44 136 ILE A N 1
ATOM 1085 C CA . ILE A 1 136 ? 25.211 10.250 -10.733 1.00 76.44 136 ILE A CA 1
ATOM 1086 C C . ILE A 1 136 ? 26.183 9.424 -9.895 1.00 76.44 136 ILE A C 1
ATOM 1088 O O . ILE A 1 136 ? 26.554 9.806 -8.786 1.00 76.44 136 ILE A O 1
ATOM 1092 N N . SER A 1 137 ? 26.540 8.259 -10.420 1.00 67.19 137 SER A N 1
ATOM 1093 C CA . SER A 1 137 ? 27.491 7.329 -9.816 1.00 67.19 137 SER A CA 1
ATOM 1094 C C . SER A 1 137 ? 28.879 7.554 -10.426 1.00 67.19 137 SER A C 1
ATOM 1096 O O . SER A 1 137 ? 29.311 6.719 -11.203 1.00 67.19 137 SER A O 1
ATOM 1098 N N . ASP A 1 138 ? 29.495 8.718 -10.178 1.00 59.81 138 ASP A N 1
ATOM 1099 C CA . ASP A 1 138 ? 30.952 8.987 -10.225 1.00 59.81 138 ASP A CA 1
ATOM 1100 C C . ASP A 1 138 ? 31.218 10.497 -10.370 1.00 59.81 138 ASP A C 1
ATOM 1102 O O . ASP A 1 138 ? 31.280 11.049 -11.466 1.00 59.81 138 ASP A O 1
ATOM 1106 N N . PHE A 1 139 ? 31.423 11.171 -9.237 1.00 58.22 139 PHE A N 1
ATOM 1107 C CA . PHE A 1 139 ? 32.242 12.383 -9.175 1.00 58.22 139 PHE A CA 1
ATOM 1108 C C . PHE A 1 139 ? 33.404 12.067 -8.231 1.00 58.22 139 PHE A C 1
ATOM 1110 O O . PHE A 1 139 ? 33.388 12.395 -7.047 1.00 58.22 139 PHE A O 1
ATOM 1117 N N . ARG A 1 140 ? 34.383 11.311 -8.736 1.00 51.53 140 ARG A N 1
ATOM 1118 C CA . ARG A 1 140 ? 35.708 11.263 -8.114 1.00 51.53 140 ARG A CA 1
ATOM 1119 C C . ARG A 1 140 ? 36.454 12.502 -8.603 1.00 51.53 140 ARG A C 1
ATOM 1121 O O . ARG A 1 140 ? 36.872 12.531 -9.757 1.00 51.53 140 ARG A O 1
ATOM 1128 N N . ALA A 1 141 ? 36.507 13.523 -7.752 1.00 50.41 141 ALA A N 1
ATOM 1129 C CA . ALA A 1 141 ? 37.474 14.612 -7.854 1.00 50.41 141 ALA A CA 1
ATOM 1130 C C . ALA A 1 141 ? 38.789 14.187 -7.191 1.00 50.41 141 ALA A C 1
ATOM 1132 O O . ALA A 1 141 ? 38.714 13.401 -6.215 1.00 50.41 141 ALA A O 1
#